Protein AF-H5Y2P2-F1 (afdb_monomer_lite)

Foldseek 3Di:
DVVLVVLQVCLVPDQAQDVVVLVVSLVVLVVCCVVVVDDPVSSVVSNVSSVPRDNPD

Structure (mmCIF, N/CA/C/O backbone):
data_AF-H5Y2P2-F1
#
_entry.id   AF-H5Y2P2-F1
#
loop_
_atom_site.group_PDB
_atom_site.id
_atom_site.type_symbol
_atom_site.label_atom_id
_atom_site.label_alt_id
_atom_site.label_comp_id
_atom_site.label_asym_id
_atom_site.label_entity_id
_atom_site.label_seq_id
_atom_site.pdbx_PDB_ins_code
_atom_site.Cartn_x
_atom_site.Cartn_y
_atom_site.Cartn_z
_atom_site.occupancy
_atom_site.B_iso_or_equiv
_atom_site.auth_seq_id
_atom_site.auth_comp_id
_atom_site.auth_asym_id
_atom_site.auth_atom_id
_atom_site.pdbx_PDB_model_num
ATOM 1 N N . MET A 1 1 ? 16.259 2.363 -7.147 1.00 53.09 1 MET A N 1
ATOM 2 C CA . MET A 1 1 ? 14.890 2.839 -6.846 1.00 53.09 1 MET A CA 1
ATOM 3 C C . MET A 1 1 ? 14.611 2.651 -5.358 1.00 53.09 1 MET A C 1
ATOM 5 O O . MET A 1 1 ? 14.273 1.554 -4.944 1.00 53.09 1 MET A O 1
ATOM 9 N N . LEU A 1 2 ? 14.840 3.681 -4.537 1.00 77.31 2 LEU A N 1
ATOM 10 C CA . LEU A 1 2 ? 14.670 3.611 -3.076 1.00 77.31 2 LEU A CA 1
ATOM 11 C C . LEU A 1 2 ? 13.199 3.781 -2.650 1.00 77.31 2 LEU A C 1
ATOM 13 O O . LEU A 1 2 ? 12.754 3.128 -1.711 1.00 77.31 2 LEU A O 1
ATOM 17 N N . THR A 1 3 ? 12.440 4.615 -3.367 1.00 83.19 3 THR A N 1
ATOM 18 C CA . THR A 1 3 ? 11.066 5.013 -3.021 1.00 83.19 3 THR A CA 1
ATOM 19 C C . THR A 1 3 ? 10.108 3.826 -2.920 1.00 83.19 3 THR A C 1
ATOM 21 O O . THR A 1 3 ? 9.454 3.674 -1.895 1.00 83.19 3 THR A O 1
ATOM 24 N N . TYR A 1 4 ? 10.089 2.936 -3.920 1.00 86.19 4 TYR A N 1
ATOM 25 C CA . TYR A 1 4 ? 9.246 1.732 -3.913 1.00 86.19 4 TYR A CA 1
ATOM 26 C C . TYR A 1 4 ? 9.487 0.856 -2.677 1.00 86.19 4 TYR A C 1
ATOM 28 O O . TYR A 1 4 ? 8.546 0.479 -1.982 1.00 86.19 4 TYR A O 1
ATOM 36 N N . THR A 1 5 ? 10.754 0.586 -2.354 1.00 87.69 5 THR A N 1
ATOM 37 C CA . THR A 1 5 ? 11.127 -0.235 -1.196 1.00 87.69 5 THR A CA 1
ATOM 38 C C . THR A 1 5 ? 10.676 0.404 0.116 1.00 87.69 5 THR A C 1
ATOM 40 O O . THR A 1 5 ? 10.230 -0.304 1.019 1.00 87.69 5 THR A O 1
ATOM 43 N N . TYR A 1 6 ? 10.759 1.734 0.227 1.00 87.75 6 TYR A N 1
ATOM 44 C CA . TYR A 1 6 ? 10.238 2.457 1.386 1.00 87.75 6 TYR A CA 1
ATOM 45 C C . TYR A 1 6 ? 8.713 2.386 1.463 1.00 87.75 6 TYR A C 1
ATOM 47 O O . TYR A 1 6 ? 8.198 2.018 2.513 1.00 87.75 6 TYR A O 1
ATOM 55 N N . CYS A 1 7 ? 7.994 2.665 0.372 1.00 86.88 7 CYS A N 1
ATOM 56 C CA . CYS A 1 7 ? 6.534 2.569 0.330 1.00 86.88 7 CYS A CA 1
ATOM 57 C C . CYS A 1 7 ? 6.052 1.168 0.718 1.00 86.88 7 CYS A C 1
ATOM 59 O O . CYS A 1 7 ? 5.163 1.035 1.554 1.00 86.88 7 CYS A O 1
ATOM 61 N N . LYS A 1 8 ? 6.694 0.123 0.185 1.00 88.25 8 LYS A N 1
ATOM 62 C CA . LYS A 1 8 ? 6.376 -1.267 0.517 1.00 88.25 8 LYS A CA 1
ATOM 63 C C . LYS A 1 8 ? 6.585 -1.554 2.002 1.00 88.25 8 LYS A C 1
ATOM 65 O O . LYS A 1 8 ? 5.669 -2.033 2.662 1.00 88.25 8 LYS A O 1
ATOM 70 N N . LYS A 1 9 ? 7.748 -1.183 2.550 1.00 88.31 9 LYS A N 1
ATOM 71 C CA . LYS A 1 9 ? 8.031 -1.343 3.984 1.00 88.31 9 LYS A CA 1
ATOM 72 C C . LYS A 1 9 ? 7.045 -0.581 4.860 1.00 88.31 9 LYS A C 1
ATOM 74 O O . LYS A 1 9 ? 6.673 -1.098 5.908 1.00 88.31 9 LYS A O 1
ATOM 79 N N . VAL A 1 10 ? 6.642 0.624 4.460 1.00 87.00 10 VAL A N 1
ATOM 80 C CA . VAL A 1 10 ? 5.632 1.406 5.183 1.00 87.00 10 VAL A CA 1
ATOM 81 C C . VAL A 1 10 ? 4.316 0.640 5.194 1.00 87.00 10 VAL A C 1
ATOM 83 O O . VAL A 1 10 ? 3.816 0.360 6.268 1.00 87.00 10 VAL A O 1
ATOM 86 N N . ILE A 1 11 ? 3.807 0.190 4.047 1.00 86.69 11 ILE A N 1
ATOM 87 C CA . ILE A 1 11 ? 2.539 -0.560 3.983 1.00 86.69 11 ILE A CA 1
ATOM 88 C C . ILE A 1 11 ? 2.605 -1.869 4.790 1.00 86.69 11 ILE A C 1
ATOM 90 O O . ILE A 1 11 ? 1.635 -2.248 5.446 1.00 86.69 11 ILE A O 1
ATOM 94 N N . GLU A 1 12 ? 3.748 -2.559 4.780 1.00 86.12 12 GLU A N 1
ATOM 95 C CA . GLU A 1 12 ? 3.951 -3.797 5.542 1.00 86.12 12 GLU A CA 1
ATOM 96 C C . GLU A 1 12 ? 3.990 -3.559 7.060 1.00 86.12 12 GLU A C 1
ATOM 98 O O . GLU A 1 12 ? 3.331 -4.295 7.801 1.00 86.12 12 GLU A O 1
ATOM 103 N N . ASN A 1 13 ? 4.718 -2.532 7.518 1.00 85.94 13 ASN A N 1
ATOM 104 C CA . ASN A 1 13 ? 4.897 -2.222 8.943 1.00 85.94 13 ASN A CA 1
ATOM 105 C C . ASN A 1 13 ? 3.760 -1.381 9.533 1.00 85.94 13 ASN A C 1
ATOM 107 O O . ASN A 1 13 ? 3.537 -1.414 10.740 1.00 85.94 13 ASN A O 1
ATOM 111 N N . THR A 1 14 ? 3.047 -0.615 8.712 1.00 82.81 14 THR A N 1
ATOM 112 C CA . THR A 1 14 ? 1.930 0.210 9.157 1.00 82.81 14 THR A CA 1
ATOM 113 C C . THR A 1 14 ? 0.702 -0.666 9.381 1.00 82.81 14 THR A C 1
ATOM 115 O O . THR A 1 14 ? 0.269 -1.443 8.523 1.00 82.81 14 THR A O 1
ATOM 118 N N . THR A 1 15 ? 0.124 -0.524 10.569 1.00 81.81 15 THR A N 1
ATOM 119 C CA . THR A 1 15 ? -1.160 -1.119 10.927 1.00 81.81 15 THR A CA 1
ATOM 120 C C . THR A 1 15 ? -2.240 -0.083 10.670 1.00 81.81 15 THR A C 1
ATOM 122 O O . THR A 1 15 ? -2.394 0.870 11.428 1.00 81.81 15 THR A O 1
ATOM 125 N N . TYR A 1 16 ? -2.971 -0.248 9.574 1.00 83.62 16 TYR A N 1
ATOM 126 C CA . TYR A 1 16 ? -4.084 0.633 9.248 1.00 83.62 16 TYR A CA 1
ATOM 127 C C . TYR A 1 16 ? -5.263 0.310 10.164 1.00 83.62 16 TYR A C 1
ATOM 129 O O . TYR A 1 16 ? -5.808 -0.788 10.092 1.00 83.62 16 TYR A O 1
ATOM 137 N N . THR A 1 17 ? -5.651 1.256 11.017 1.00 79.94 17 THR A N 1
ATOM 138 C CA . THR A 1 17 ? -6.823 1.129 11.909 1.00 79.94 17 THR A CA 1
ATOM 139 C C . THR A 1 17 ? -8.066 1.815 11.347 1.00 79.94 17 THR A C 1
ATOM 141 O O . THR A 1 17 ? -9.163 1.691 11.880 1.00 79.94 17 THR A O 1
ATOM 144 N N . SER A 1 18 ? -7.930 2.564 10.251 1.00 81.56 18 SER A N 1
ATOM 145 C CA . SER A 1 18 ? -9.057 3.211 9.578 1.00 81.56 18 SER A CA 1
ATOM 146 C C . SER A 1 18 ? -8.805 3.339 8.082 1.00 81.56 18 SER A C 1
ATOM 148 O O . SER A 1 18 ? -7.659 3.471 7.647 1.00 81.56 18 SER A O 1
ATOM 150 N N . GLN A 1 19 ? -9.886 3.357 7.299 1.00 80.19 19 GLN A N 1
ATOM 151 C CA . GLN A 1 19 ? -9.819 3.534 5.846 1.00 80.19 19 GLN A CA 1
ATOM 152 C C . GLN A 1 19 ? -9.165 4.874 5.470 1.00 80.19 19 GLN A C 1
ATOM 154 O O . GLN A 1 19 ? -8.345 4.912 4.562 1.00 80.19 19 GLN A O 1
ATOM 159 N N . THR A 1 20 ? -9.394 5.934 6.249 1.00 83.75 20 THR A N 1
ATOM 160 C CA . THR A 1 20 ? -8.781 7.256 6.035 1.00 83.75 20 THR A CA 1
ATOM 161 C C . THR A 1 20 ? -7.250 7.212 6.015 1.00 83.75 20 THR A C 1
ATOM 163 O O . THR A 1 20 ? -6.628 7.871 5.191 1.00 83.75 20 THR A O 1
ATOM 166 N N . GLN A 1 21 ? -6.620 6.388 6.861 1.00 84.62 21 GLN A N 1
ATOM 167 C CA . GLN A 1 21 ? -5.158 6.243 6.849 1.00 84.62 21 GLN A CA 1
ATOM 168 C C . GLN A 1 21 ? -4.653 5.552 5.580 1.00 84.62 21 GLN A C 1
ATOM 170 O O . GLN A 1 21 ? -3.537 5.814 5.134 1.00 84.62 21 GLN A O 1
ATOM 175 N N . LYS A 1 22 ? -5.457 4.661 4.990 1.00 84.25 22 LYS A N 1
ATOM 176 C CA . LYS A 1 22 ? -5.133 4.088 3.684 1.00 84.25 22 LYS A CA 1
ATOM 177 C C . LYS A 1 22 ? -5.260 5.144 2.595 1.00 84.25 22 LYS A C 1
ATOM 179 O O . LYS A 1 22 ? -4.351 5.264 1.783 1.00 84.25 2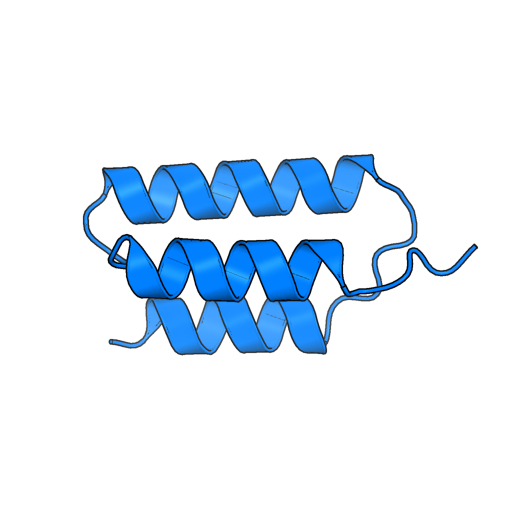2 LYS A O 1
ATOM 184 N N . ASP A 1 23 ? -6.321 5.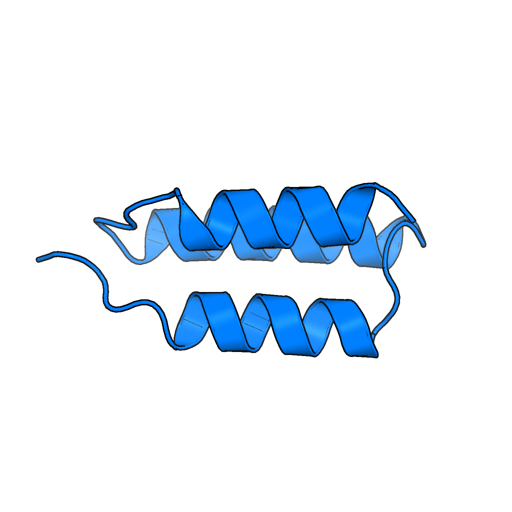941 2.623 1.00 86.44 23 ASP A N 1
ATOM 185 C CA . ASP A 1 23 ? -6.534 7.002 1.636 1.00 86.44 23 ASP A CA 1
ATOM 186 C C . ASP A 1 23 ? -5.387 8.032 1.675 1.00 86.44 23 ASP A C 1
ATOM 188 O O . ASP A 1 23 ? -4.862 8.414 0.633 1.00 86.44 23 ASP A O 1
ATOM 192 N N . GLU A 1 24 ? -4.887 8.392 2.862 1.00 87.25 24 GLU A N 1
ATOM 193 C CA . GLU A 1 24 ? -3.697 9.247 3.002 1.00 87.25 24 GLU A CA 1
ATOM 194 C C . GLU A 1 24 ? -2.426 8.641 2.380 1.00 87.25 24 GLU A C 1
ATOM 196 O O . GLU A 1 24 ? -1.589 9.366 1.832 1.00 87.25 24 GLU A O 1
ATOM 201 N N . ILE A 1 25 ? -2.244 7.320 2.473 1.00 87.38 25 ILE A N 1
ATOM 202 C CA . ILE A 1 25 ? -1.111 6.633 1.840 1.00 87.38 25 ILE A CA 1
ATOM 203 C C . ILE A 1 25 ? -1.293 6.565 0.325 1.00 87.38 25 ILE A C 1
ATOM 205 O O . ILE A 1 25 ? -0.320 6.791 -0.390 1.00 87.38 25 ILE A O 1
ATOM 209 N N . LEU A 1 26 ? -2.512 6.332 -0.163 1.00 86.88 26 LEU A N 1
ATOM 210 C CA . LEU A 1 26 ? -2.852 6.397 -1.587 1.00 86.88 26 LEU A CA 1
ATOM 211 C C . LEU A 1 26 ? -2.519 7.767 -2.180 1.00 86.88 26 LEU A C 1
ATOM 213 O O . LEU A 1 26 ? -1.780 7.832 -3.156 1.00 86.88 26 LEU A O 1
ATOM 217 N N . VAL A 1 27 ? -2.921 8.855 -1.518 1.00 90.69 27 VAL A N 1
ATOM 218 C CA . VAL A 1 27 ? -2.583 10.221 -1.953 1.00 90.69 27 VAL A CA 1
ATOM 219 C C . VAL A 1 27 ? -1.066 10.425 -2.030 1.00 90.69 27 VAL A C 1
ATOM 221 O O . VAL A 1 27 ? -0.557 11.034 -2.970 1.00 90.69 27 VAL A O 1
ATOM 224 N N . LYS A 1 28 ? -0.299 9.894 -1.070 1.00 89.00 28 LYS A N 1
ATOM 225 C CA . LYS A 1 28 ? 1.172 9.957 -1.128 1.00 89.00 28 LYS A CA 1
ATOM 226 C C . LYS A 1 28 ? 1.734 9.144 -2.296 1.00 89.00 28 LYS A C 1
ATOM 228 O O . LYS A 1 28 ? 2.676 9.604 -2.940 1.00 89.00 28 LYS A O 1
ATOM 233 N N . LEU A 1 29 ? 1.178 7.963 -2.574 1.00 89.38 29 LEU A N 1
ATOM 234 C CA . LEU A 1 29 ? 1.559 7.135 -3.722 1.00 89.38 29 LEU A CA 1
ATOM 235 C C . LEU A 1 29 ? 1.275 7.850 -5.048 1.00 89.38 29 LEU A C 1
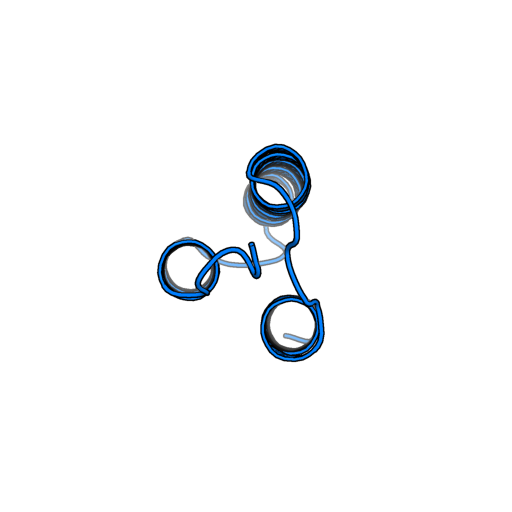ATOM 237 O O . LEU A 1 29 ? 2.150 7.846 -5.912 1.00 89.38 29 LEU A O 1
ATOM 241 N N . ASP A 1 30 ? 0.130 8.527 -5.173 1.00 89.62 30 ASP A N 1
ATOM 242 C CA . ASP A 1 30 ? -0.223 9.330 -6.351 1.00 89.62 30 ASP A CA 1
ATOM 243 C C . ASP A 1 30 ? 0.802 10.438 -6.585 1.00 89.62 30 ASP A C 1
ATOM 245 O O . ASP A 1 30 ? 1.309 10.609 -7.691 1.00 89.62 30 ASP A O 1
ATOM 249 N N . VAL A 1 31 ? 1.184 11.159 -5.526 1.00 91.25 31 VAL A N 1
ATOM 250 C CA . VAL A 1 31 ? 2.214 12.201 -5.618 1.00 91.25 31 VAL A CA 1
ATOM 251 C C . VAL A 1 31 ? 3.558 11.611 -6.051 1.00 91.25 31 VAL A C 1
ATOM 253 O O . VAL A 1 31 ? 4.251 12.223 -6.862 1.00 91.25 31 VAL A O 1
ATOM 256 N N . PHE A 1 32 ? 3.949 10.434 -5.554 1.00 90.19 32 PHE A N 1
ATOM 257 C CA . PHE A 1 32 ? 5.195 9.788 -5.979 1.00 90.19 32 PHE A CA 1
ATOM 258 C C . PHE A 1 32 ? 5.164 9.331 -7.439 1.00 90.19 32 PHE A C 1
ATOM 260 O O . PHE A 1 32 ? 6.194 9.441 -8.104 1.00 90.19 32 PHE A O 1
ATOM 267 N N . LEU A 1 33 ? 4.014 8.867 -7.932 1.00 90.31 33 LEU A N 1
ATOM 268 C CA . LEU A 1 33 ? 3.815 8.515 -9.338 1.00 90.31 33 LEU A CA 1
ATOM 269 C C . LEU A 1 33 ? 3.882 9.763 -10.228 1.00 90.31 33 LEU A C 1
ATOM 271 O O . LEU A 1 33 ? 4.645 9.795 -11.186 1.00 90.31 33 LEU A O 1
ATOM 275 N N . LEU A 1 34 ? 3.174 10.834 -9.852 1.00 91.44 34 LEU A N 1
ATOM 276 C CA . LEU A 1 34 ? 3.199 12.120 -10.562 1.00 91.44 34 LEU A CA 1
ATOM 277 C C . LEU A 1 34 ? 4.593 12.764 -10.589 1.00 91.44 34 LEU A C 1
ATOM 279 O O . LEU A 1 34 ? 4.908 13.519 -11.503 1.00 91.44 34 LEU A O 1
ATOM 283 N N . ASN A 1 35 ? 5.427 12.482 -9.586 1.00 91.44 35 ASN A N 1
ATOM 284 C CA . ASN A 1 35 ? 6.817 12.938 -9.527 1.00 91.44 35 ASN A CA 1
ATOM 285 C C . ASN A 1 35 ? 7.808 11.977 -10.212 1.00 91.44 35 ASN A C 1
ATOM 287 O O . ASN A 1 35 ? 9.014 12.143 -10.018 1.00 91.44 35 ASN A O 1
ATOM 291 N N . ASP A 1 36 ? 7.337 10.958 -10.940 1.00 89.25 36 ASP A N 1
ATOM 292 C CA . ASP A 1 36 ? 8.176 9.957 -11.623 1.00 89.25 36 ASP A CA 1
ATOM 293 C C . ASP A 1 36 ? 9.160 9.241 -10.662 1.00 89.25 36 ASP A C 1
ATOM 295 O O . 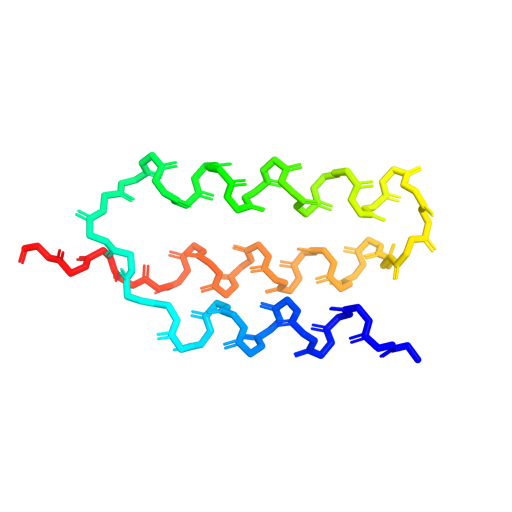ASP A 1 36 ? 10.257 8.803 -11.013 1.00 89.25 36 ASP A O 1
ATOM 299 N N . ARG A 1 37 ? 8.801 9.156 -9.370 1.00 90.19 37 ARG A N 1
ATOM 300 C CA . ARG A 1 37 ? 9.624 8.496 -8.334 1.00 90.19 37 ARG A CA 1
ATOM 301 C C . ARG A 1 37 ? 9.376 6.997 -8.248 1.00 90.19 37 ARG A C 1
ATOM 303 O O . ARG A 1 37 ? 10.198 6.281 -7.664 1.00 90.19 37 ARG A O 1
ATOM 310 N N . ILE A 1 38 ? 8.226 6.570 -8.750 1.00 91.12 38 ILE A N 1
ATOM 311 C CA . ILE A 1 38 ? 7.782 5.191 -8.932 1.00 91.12 38 ILE A CA 1
ATOM 312 C C . ILE A 1 38 ? 7.094 5.109 -10.296 1.00 91.12 38 ILE A C 1
ATOM 314 O O . ILE A 1 38 ? 6.600 6.119 -10.788 1.00 91.12 38 ILE A O 1
ATOM 318 N N . ASN A 1 39 ? 7.058 3.922 -10.894 1.00 90.75 39 ASN A N 1
ATOM 319 C CA . ASN A 1 39 ? 6.336 3.691 -12.147 1.00 90.75 39 ASN A CA 1
ATOM 320 C C . ASN A 1 39 ? 4.914 3.157 -11.894 1.00 90.75 39 ASN A C 1
ATOM 322 O O . ASN A 1 39 ? 4.583 2.759 -10.774 1.00 90.75 39 ASN A O 1
ATOM 326 N N . ASP A 1 40 ? 4.095 3.095 -12.945 1.00 88.94 40 ASP A N 1
ATOM 327 C CA . ASP A 1 40 ? 2.708 2.616 -12.862 1.00 88.94 40 ASP A CA 1
ATOM 328 C C . ASP A 1 40 ? 2.599 1.199 -12.281 1.00 88.94 40 ASP A C 1
ATOM 330 O O . ASP A 1 40 ? 1.721 0.916 -11.468 1.00 88.94 40 ASP A O 1
ATOM 334 N N . VAL A 1 41 ? 3.530 0.311 -12.645 1.00 91.31 41 VAL A N 1
ATOM 335 C CA . VAL A 1 41 ? 3.554 -1.081 -12.167 1.00 91.31 41 VAL A CA 1
ATOM 336 C C . VAL A 1 41 ? 3.764 -1.130 -10.651 1.00 91.31 41 VAL A C 1
ATOM 338 O O . VAL A 1 41 ? 3.020 -1.789 -9.930 1.00 91.31 41 VAL A O 1
ATOM 341 N N . GLN A 1 42 ? 4.745 -0.380 -10.152 1.00 90.00 42 GLN A N 1
ATOM 342 C CA . GLN A 1 42 ? 5.045 -0.250 -8.729 1.00 90.00 42 GLN A CA 1
ATOM 343 C C . GLN A 1 42 ? 3.883 0.378 -7.968 1.00 90.00 42 GLN A C 1
ATOM 345 O O . GLN A 1 42 ? 3.556 -0.067 -6.870 1.00 90.00 42 GLN A O 1
ATOM 350 N N . TYR A 1 43 ? 3.254 1.400 -8.544 1.00 91.12 43 TYR A N 1
ATOM 351 C CA . TYR A 1 43 ? 2.079 2.028 -7.959 1.00 91.12 43 TYR A CA 1
ATOM 352 C C . TYR A 1 43 ? 0.916 1.037 -7.824 1.00 91.12 43 TYR A C 1
ATOM 354 O O . TYR A 1 43 ? 0.308 0.953 -6.753 1.00 91.12 43 TYR A O 1
ATOM 362 N N . GLN A 1 44 ? 0.630 0.249 -8.866 1.00 90.56 44 GLN A N 1
ATOM 363 C CA . GLN A 1 44 ? -0.426 -0.763 -8.819 1.00 90.56 44 GLN A CA 1
ATOM 364 C C . GLN A 1 44 ? -0.134 -1.851 -7.782 1.00 90.56 44 GLN A C 1
ATOM 366 O O . GLN A 1 44 ? -1.029 -2.210 -7.019 1.00 90.56 44 GLN A O 1
ATOM 371 N N . GLU A 1 45 ? 1.109 -2.330 -7.691 1.00 90.56 45 GLU A N 1
ATOM 372 C CA . GLU A 1 45 ? 1.508 -3.294 -6.658 1.00 90.56 45 GLU A CA 1
ATOM 373 C C . GLU A 1 45 ? 1.322 -2.738 -5.242 1.00 90.56 45 GLU A C 1
ATOM 375 O O . GLU A 1 45 ? 0.769 -3.413 -4.372 1.00 90.56 45 GLU A O 1
ATOM 380 N N . LEU A 1 46 ? 1.771 -1.503 -4.997 1.00 89.25 46 LEU A N 1
ATOM 381 C CA . LEU A 1 46 ? 1.658 -0.856 -3.688 1.00 89.25 46 LEU A CA 1
ATOM 382 C C . LEU A 1 46 ? 0.191 -0.607 -3.318 1.00 89.25 46 LEU A C 1
ATOM 384 O O . LEU A 1 46 ? -0.210 -0.880 -2.188 1.00 89.25 46 LEU A O 1
ATOM 388 N N . SER A 1 47 ? -0.623 -0.164 -4.274 1.00 89.44 47 SER A N 1
ATOM 389 C CA . SER A 1 47 ? -2.062 0.038 -4.082 1.00 89.44 47 S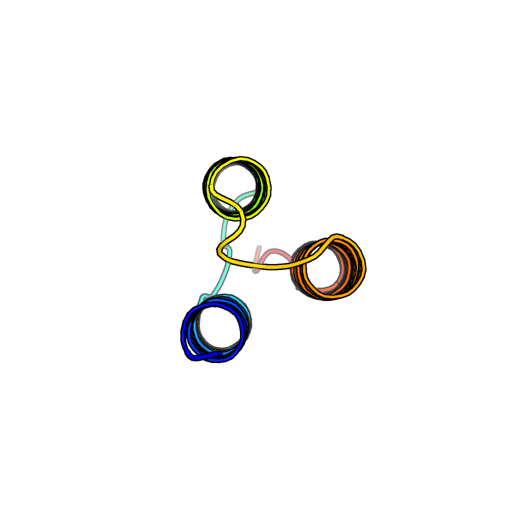ER A CA 1
ATOM 390 C C . SER A 1 47 ? -2.787 -1.278 -3.800 1.00 89.44 47 SER A C 1
ATOM 392 O O . SER A 1 47 ? -3.623 -1.341 -2.898 1.00 89.44 47 SER A O 1
ATOM 394 N N . ALA A 1 48 ? -2.424 -2.357 -4.498 1.00 90.06 48 ALA A N 1
ATOM 395 C CA . ALA A 1 48 ? -2.961 -3.689 -4.238 1.00 90.06 48 ALA A CA 1
ATOM 396 C C . ALA A 1 48 ? -2.561 -4.206 -2.846 1.00 90.06 48 ALA A C 1
ATOM 398 O O . ALA A 1 48 ? -3.411 -4.724 -2.124 1.00 90.06 48 ALA A O 1
ATOM 399 N N . LEU A 1 49 ? -1.303 -4.016 -2.427 1.00 88.62 49 LEU A N 1
ATOM 400 C CA . LEU A 1 49 ? -0.834 -4.363 -1.078 1.00 88.62 49 LEU A CA 1
ATOM 401 C C . LEU A 1 49 ? -1.591 -3.589 0.010 1.00 88.62 49 LEU A C 1
ATOM 403 O O . LEU A 1 49 ? -1.992 -4.164 1.023 1.00 88.62 49 LEU A O 1
ATOM 407 N N . LEU A 1 50 ? -1.816 -2.293 -0.207 1.00 87.44 50 LEU A N 1
ATOM 408 C CA . LEU A 1 50 ? -2.565 -1.436 0.708 1.00 87.44 50 LEU A CA 1
ATOM 409 C C . LEU A 1 50 ? -4.046 -1.837 0.796 1.00 87.44 50 LEU A C 1
ATOM 411 O O . LEU A 1 50 ? -4.628 -1.860 1.885 1.00 87.44 50 LEU A O 1
ATOM 415 N N . ALA A 1 51 ? -4.660 -2.179 -0.337 1.00 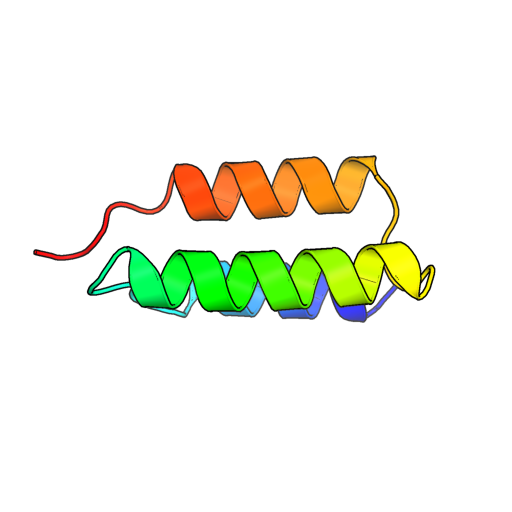85.19 51 ALA A N 1
ATOM 416 C CA . ALA A 1 51 ? -6.027 -2.683 -0.387 1.00 85.19 51 ALA A CA 1
ATOM 417 C C . ALA A 1 51 ? -6.145 -4.037 0.331 1.00 85.19 51 ALA A C 1
ATOM 419 O O . ALA A 1 51 ? -7.057 -4.219 1.138 1.00 85.19 51 ALA A O 1
ATOM 420 N N . ALA A 1 52 ? -5.182 -4.937 0.108 1.00 86.88 52 ALA A N 1
ATOM 421 C CA . ALA A 1 52 ? -5.128 -6.266 0.711 1.00 86.88 52 ALA A CA 1
ATOM 422 C C . ALA A 1 52 ? -4.880 -6.247 2.227 1.00 86.88 52 ALA A C 1
ATOM 424 O O . ALA A 1 52 ? -5.321 -7.156 2.930 1.00 86.88 52 ALA A O 1
ATOM 425 N N . LYS A 1 53 ? -4.200 -5.223 2.762 1.00 82.88 53 LYS A N 1
ATOM 426 C CA . LYS A 1 53 ? -4.041 -5.051 4.213 1.00 82.88 53 LYS A CA 1
ATOM 427 C C . LYS A 1 53 ? -5.411 -4.895 4.867 1.00 82.88 53 LYS A C 1
ATOM 429 O O . LYS A 1 53 ? -6.085 -3.895 4.662 1.00 82.88 53 LYS A O 1
ATOM 434 N N . SER A 1 54 ? -5.834 -5.848 5.687 1.00 70.75 54 SER A N 1
ATOM 435 C CA . SER A 1 54 ? -7.051 -5.701 6.488 1.00 70.75 54 SER A CA 1
ATOM 436 C C . SER A 1 54 ? -6.908 -4.514 7.439 1.00 70.75 54 SER A C 1
ATOM 438 O O . SER A 1 54 ? -5.867 -4.356 8.081 1.00 70.75 54 SER A O 1
ATOM 440 N N . ILE A 1 55 ? -7.948 -3.686 7.529 1.00 71.25 55 ILE A N 1
ATOM 441 C CA . ILE A 1 55 ? -8.020 -2.661 8.569 1.00 71.25 55 ILE A CA 1
ATOM 442 C C . ILE A 1 55 ? -8.150 -3.420 9.888 1.00 71.25 55 ILE A C 1
ATOM 444 O O . ILE A 1 55 ? -9.077 -4.218 10.036 1.00 71.25 55 ILE A O 1
ATOM 448 N N . ALA A 1 56 ? -7.188 -3.251 10.792 1.00 61.94 56 ALA A N 1
ATOM 449 C CA . ALA A 1 56 ? -7.308 -3.811 12.129 1.00 61.94 56 ALA A CA 1
ATOM 450 C C . ALA A 1 56 ? -8.459 -3.065 12.817 1.00 61.94 56 ALA A C 1
ATOM 452 O O . ALA A 1 56 ? -8.348 -1.857 13.036 1.00 61.94 56 ALA A O 1
ATOM 453 N N . ALA A 1 57 ? -9.572 -3.777 13.012 1.00 47.62 57 ALA A N 1
ATOM 454 C CA . ALA A 1 57 ? -10.793 -3.278 13.637 1.00 47.62 57 ALA A CA 1
ATOM 455 C C . ALA A 1 57 ? -10.586 -2.976 15.125 1.00 47.62 57 ALA A C 1
ATOM 457 O O . ALA A 1 57 ? -9.820 -3.729 15.772 1.00 47.62 57 ALA A O 1
#

Secondary structure (DSSP, 8-state):
-HHHHHHHHHHHH----SHHHHHHHHHHHHHHHHTTSS-HHHHHHHHHHHHHS----

Sequence (57 aa):
MLTYTYCKKVIENTTYTSQTQKDEILVKLDVFLLNDRINDVQYQELSALLAAKSIAA

Radius of gyration: 10.76 Å; chains: 1; bounding box: 26×19×26 Å

Organism: NCBI:txid768710

pLDDT: mean 84.97, std 8.58, range [47.62, 91.44]